Protein AF-A0A023W2G7-F1 (afdb_monomer_lite)

Sequence (123 aa):
RSTENGIVDKVLLTTNQEGLKFVKVRMRTTKVPQIGDKFASRHGQKGTIGITYRQEDMPFTAEGITPDLIINPHAIPSRMTIAHLIECQLSKVSSLRGAEGDAFPFTAVTVDSVSRLLREQGY

Radius of gyration: 22.94 Å; chains: 1; bounding box: 43×32×67 Å

Structure (mmCIF, N/CA/C/O backbone):
data_AF-A0A023W2G7-F1
#
_entry.id   AF-A0A023W2G7-F1
#
loop_
_atom_site.group_PDB
_atom_site.id
_atom_site.type_symbol
_atom_site.label_atom_id
_atom_site.label_alt_id
_atom_site.label_comp_id
_atom_site.label_asym_id
_atom_site.label_entity_id
_atom_site.label_seq_id
_atom_site.pdbx_PDB_ins_code
_atom_site.Cartn_x
_atom_site.Cartn_y
_atom_site.Cartn_z
_atom_site.occupancy
_atom_site.B_iso_or_equiv
_atom_site.auth_seq_id
_atom_site.auth_comp_id
_atom_site.auth_asym_id
_atom_site.auth_atom_id
_atom_site.pdbx_PDB_model_num
ATOM 1 N N . ARG A 1 1 ? -17.831 8.359 26.500 1.00 52.62 1 ARG A N 1
ATOM 2 C CA . ARG A 1 1 ? -16.792 9.067 25.717 1.00 52.62 1 ARG A CA 1
ATOM 3 C C . ARG A 1 1 ? -17.477 9.633 24.487 1.00 52.62 1 ARG A C 1
ATOM 5 O O . ARG A 1 1 ? -17.964 8.848 23.695 1.00 52.62 1 ARG A O 1
ATOM 12 N N . SER A 1 2 ? -17.602 10.951 24.371 1.00 76.19 2 SER A N 1
ATOM 13 C CA . SER A 1 2 ? -18.325 11.613 23.269 1.00 76.19 2 SER A CA 1
ATOM 14 C C . SER A 1 2 ? -17.585 11.575 21.926 1.00 76.19 2 SER A C 1
ATOM 16 O O . SER A 1 2 ? -18.161 11.923 20.904 1.00 76.19 2 SER A O 1
ATOM 18 N N . THR A 1 3 ? -16.317 11.156 21.918 1.00 83.56 3 THR A N 1
ATOM 19 C CA . THR A 1 3 ? -15.454 11.103 20.728 1.00 83.56 3 THR A CA 1
ATOM 20 C C . THR A 1 3 ? -15.502 9.767 19.980 1.00 83.56 3 THR A C 1
ATOM 22 O O . THR A 1 3 ? -14.915 9.645 18.906 1.00 83.56 3 THR A O 1
ATOM 25 N N . GLU A 1 4 ? -16.174 8.753 20.529 1.00 84.62 4 GLU A N 1
ATOM 26 C CA . GLU A 1 4 ? -16.232 7.404 19.966 1.00 84.62 4 GLU A CA 1
ATOM 27 C C . GLU A 1 4 ? -17.687 7.049 19.628 1.00 84.62 4 GLU A C 1
ATOM 29 O O . GLU A 1 4 ? -18.530 6.933 20.513 1.00 84.62 4 GLU A O 1
ATOM 34 N N . ASN A 1 5 ? -17.970 6.862 18.338 1.00 87.50 5 ASN A N 1
ATOM 35 C CA . ASN A 1 5 ? -19.245 6.348 17.827 1.00 87.50 5 ASN A CA 1
ATOM 36 C C . ASN A 1 5 ? -19.052 4.901 17.386 1.00 87.50 5 ASN A C 1
ATOM 38 O O . ASN A 1 5 ? -17.969 4.583 16.904 1.00 87.50 5 ASN A O 1
ATOM 42 N N . GLY A 1 6 ? -20.069 4.043 17.473 1.00 89.50 6 GLY A N 1
ATOM 43 C CA . GLY A 1 6 ? -19.980 2.659 17.002 1.00 89.50 6 GLY A CA 1
ATOM 44 C C . GLY A 1 6 ? -21.230 1.840 17.300 1.00 89.50 6 GLY A C 1
ATOM 45 O O . GLY A 1 6 ? -22.147 2.307 17.970 1.00 89.50 6 GLY A O 1
ATOM 46 N N . ILE A 1 7 ? -21.243 0.602 16.814 1.00 95.06 7 ILE A N 1
ATOM 47 C CA . ILE A 1 7 ? -22.301 -0.379 17.080 1.00 95.06 7 ILE A CA 1
ATOM 48 C C . ILE A 1 7 ? -21.789 -1.469 18.021 1.00 95.06 7 ILE A C 1
ATOM 50 O O . ILE A 1 7 ? -20.595 -1.783 18.029 1.00 95.06 7 ILE A O 1
ATOM 54 N N . VAL A 1 8 ? -22.689 -2.039 18.825 1.00 96.06 8 VAL A N 1
ATOM 55 C CA . VAL A 1 8 ? -22.357 -3.167 19.702 1.00 96.06 8 VAL A CA 1
ATOM 56 C C . VAL A 1 8 ? -22.009 -4.365 18.831 1.00 96.06 8 VAL A C 1
ATOM 58 O O . VAL A 1 8 ? -22.797 -4.784 17.990 1.00 96.06 8 VAL A O 1
ATOM 61 N N . ASP A 1 9 ? -20.818 -4.906 19.044 1.00 96.75 9 ASP A N 1
ATOM 62 C CA . ASP A 1 9 ? -20.343 -6.092 18.345 1.00 96.75 9 ASP A CA 1
ATOM 63 C C . ASP A 1 9 ? -20.616 -7.358 19.163 1.00 96.75 9 ASP A C 1
ATOM 65 O O . ASP A 1 9 ? -21.159 -8.336 18.658 1.00 96.75 9 ASP A O 1
ATOM 69 N N . LYS A 1 10 ? -20.269 -7.341 20.456 1.00 97.19 10 LYS A N 1
ATOM 70 C CA . LYS A 1 10 ? -20.499 -8.481 21.350 1.00 97.19 10 LYS A CA 1
ATOM 71 C C . LYS A 1 10 ? -20.648 -8.032 22.796 1.00 97.19 10 LYS A C 1
ATOM 73 O O . LYS A 1 10 ? -19.917 -7.158 23.255 1.00 97.19 10 LYS A O 1
ATOM 78 N N . VAL A 1 11 ? -21.535 -8.695 23.531 1.00 97.19 11 VAL A N 1
ATOM 79 C CA . VAL A 1 11 ? -21.662 -8.558 24.986 1.00 97.19 11 VAL A CA 1
ATOM 80 C C . VAL A 1 11 ? -21.261 -9.881 25.629 1.00 97.19 11 VAL A C 1
ATOM 82 O O . VAL A 1 11 ? -21.802 -10.931 25.291 1.00 97.19 11 VAL A O 1
ATOM 85 N N . LEU A 1 12 ? -20.282 -9.838 26.528 1.00 96.50 12 LEU A N 1
ATOM 86 C CA . LEU A 1 12 ? -19.870 -10.968 27.352 1.00 96.50 12 LEU A CA 1
ATOM 87 C C . LEU A 1 12 ? -20.380 -10.733 28.772 1.00 96.50 12 LEU A C 1
ATOM 89 O O . LEU A 1 12 ? -20.003 -9.739 29.390 1.00 96.50 12 LEU A O 1
ATOM 93 N N . LEU A 1 13 ? -21.183 -11.659 29.288 1.00 95.81 13 LEU A N 1
ATOM 94 C CA . LEU A 1 13 ? -21.560 -11.716 30.696 1.00 95.81 13 LEU A CA 1
ATOM 95 C C . LEU A 1 13 ? -20.845 -12.906 31.336 1.00 95.81 13 LEU A C 1
ATOM 97 O O . LEU A 1 13 ? -20.875 -14.008 30.795 1.00 95.81 13 LEU A O 1
ATOM 101 N N . THR A 1 14 ? -20.183 -12.681 32.463 1.00 95.62 14 THR A N 1
ATOM 102 C CA . THR A 1 14 ? -19.506 -13.719 33.247 1.00 95.62 14 THR A CA 1
ATOM 103 C C . THR A 1 14 ? -19.536 -13.339 34.728 1.00 95.62 14 THR A C 1
ATOM 105 O O . THR A 1 14 ? -20.131 -12.330 35.104 1.00 95.62 14 THR A O 1
ATOM 108 N N . THR A 1 15 ? -18.902 -14.137 35.571 1.00 96.31 15 THR A N 1
ATOM 109 C CA . THR A 1 15 ? -18.739 -13.884 37.000 1.00 96.31 15 THR A CA 1
ATOM 110 C C . THR A 1 15 ? -17.246 -13.762 37.290 1.00 96.31 15 THR A C 1
ATOM 112 O O . THR A 1 15 ? -16.446 -14.521 36.738 1.00 96.31 15 THR A O 1
ATOM 115 N N . ASN A 1 16 ? -16.844 -12.779 38.094 1.00 93.81 16 ASN A N 1
ATOM 116 C CA . ASN A 1 16 ? -15.451 -12.643 38.516 1.00 93.81 16 ASN A CA 1
ATOM 117 C C . ASN A 1 16 ? -15.103 -13.681 39.609 1.00 93.81 16 ASN A C 1
ATOM 119 O O . ASN A 1 16 ? -15.966 -14.423 40.080 1.00 93.81 16 ASN A O 1
ATOM 123 N N . GLN A 1 17 ? -13.835 -13.741 40.025 1.00 93.00 17 GLN A N 1
ATOM 124 C CA . GLN A 1 17 ? -13.375 -14.679 41.065 1.00 93.00 17 GLN A CA 1
ATOM 125 C C . GLN A 1 17 ? -14.032 -14.442 42.438 1.00 93.00 17 GLN A C 1
ATOM 127 O O . GLN A 1 17 ? -14.077 -15.351 43.258 1.00 93.00 17 GLN A O 1
ATOM 132 N N . GLU A 1 18 ? -14.582 -13.249 42.668 1.00 93.38 18 GLU A N 1
ATOM 133 C CA . GLU A 1 18 ? -15.281 -12.857 43.898 1.00 93.38 18 GLU A CA 1
ATOM 134 C C . GLU A 1 18 ? -16.784 -13.195 43.860 1.00 93.38 18 GLU A C 1
ATOM 136 O O . GLU A 1 18 ? -17.528 -12.836 44.769 1.00 93.38 18 GLU A O 1
ATOM 141 N N . GLY A 1 19 ? -17.263 -13.867 42.804 1.00 92.06 19 GLY A N 1
ATOM 142 C CA . GLY A 1 19 ? -18.675 -14.235 42.660 1.00 92.06 19 GLY A CA 1
ATOM 143 C C . GLY A 1 19 ? -19.587 -13.098 42.178 1.00 92.06 19 GLY A C 1
ATOM 144 O O . GLY A 1 19 ? -20.804 -13.276 42.104 1.00 92.06 19 GLY A O 1
ATOM 145 N N . LEU A 1 20 ? -19.032 -11.940 41.811 1.00 95.06 20 LEU A N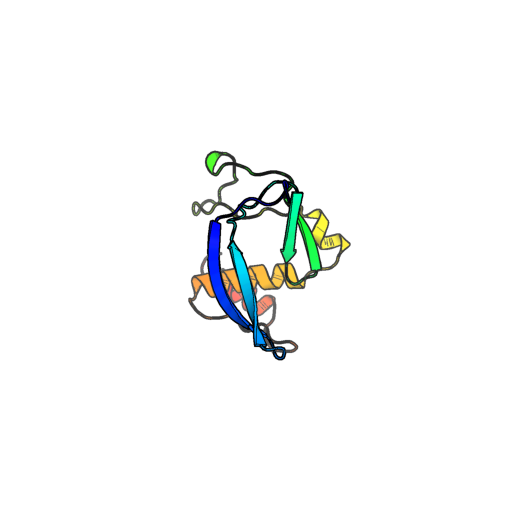 1
ATOM 146 C CA . LEU A 1 20 ? -19.775 -10.783 41.312 1.00 95.06 20 LEU A CA 1
ATOM 147 C C . LEU A 1 20 ? -19.984 -10.867 39.795 1.00 95.06 20 LEU A C 1
ATOM 149 O O . LEU A 1 20 ? -19.099 -11.282 39.042 1.00 95.06 20 LEU A O 1
ATOM 153 N N . LYS A 1 21 ? -21.155 -10.423 39.321 1.00 95.19 21 LYS A N 1
ATOM 154 C CA . LYS A 1 21 ? -21.455 -10.338 37.883 1.00 95.19 21 LYS A CA 1
ATOM 155 C C . LYS A 1 21 ? -20.502 -9.350 37.203 1.00 95.19 21 LYS A C 1
ATOM 157 O O . LYS A 1 21 ? -20.362 -8.211 37.638 1.00 95.19 21 LYS A O 1
ATOM 162 N N . PHE A 1 22 ? -19.906 -9.768 36.096 1.00 96.00 22 PHE A N 1
ATOM 163 C CA . PHE A 1 22 ? -18.970 -8.996 35.290 1.00 96.00 22 PHE A CA 1
ATOM 164 C C . PHE A 1 22 ? -19.442 -8.944 33.836 1.00 96.00 22 PHE A C 1
ATOM 166 O O . PHE A 1 22 ? -19.794 -9.967 33.246 1.00 96.00 22 PHE A O 1
ATOM 173 N N . VAL A 1 23 ? -19.435 -7.752 33.237 1.00 96.69 23 VAL A N 1
ATOM 174 C CA . VAL A 1 23 ? -19.901 -7.542 31.861 1.00 96.69 23 VAL A CA 1
ATOM 175 C C . VAL A 1 23 ? -18.834 -6.817 31.050 1.00 96.69 23 VAL A C 1
ATOM 177 O O . VAL A 1 23 ? -18.336 -5.771 31.459 1.00 96.69 23 VAL A O 1
ATOM 180 N N . LYS A 1 24 ? -18.507 -7.348 29.868 1.00 96.44 24 LYS A N 1
ATOM 181 C CA . LYS A 1 24 ? -17.628 -6.703 28.886 1.00 96.44 24 LYS A CA 1
ATOM 182 C C . LYS A 1 24 ? -18.392 -6.476 27.588 1.00 96.44 24 LYS A C 1
ATOM 184 O O . LYS A 1 24 ? -18.834 -7.428 26.949 1.00 96.44 24 LYS A O 1
ATOM 189 N N . VAL A 1 25 ? -18.509 -5.217 27.183 1.00 95.88 25 VAL A N 1
ATOM 190 C CA . VAL A 1 25 ? -19.140 -4.824 25.918 1.00 95.88 25 VAL A CA 1
ATOM 191 C C . VAL A 1 25 ? -18.046 -4.467 24.919 1.00 95.88 25 VAL A C 1
ATOM 193 O O . VAL A 1 25 ? -17.218 -3.597 25.182 1.00 95.88 25 VAL A O 1
ATOM 196 N N . ARG A 1 26 ? -18.022 -5.155 23.778 1.00 95.81 26 ARG A N 1
ATOM 197 C CA . ARG A 1 26 ? -17.163 -4.831 22.639 1.00 95.81 26 ARG A CA 1
ATOM 198 C C . ARG A 1 26 ? -17.978 -4.031 21.630 1.00 95.81 26 ARG A C 1
ATOM 200 O O . ARG A 1 26 ? -19.040 -4.479 21.206 1.00 95.81 26 ARG A O 1
ATOM 207 N N . MET A 1 27 ? -17.460 -2.870 21.248 1.00 95.12 27 MET A N 1
ATOM 208 C CA . MET A 1 27 ? -18.033 -1.984 20.234 1.00 95.12 27 MET A CA 1
ATOM 209 C C . MET A 1 27 ? -17.148 -2.012 18.986 1.00 95.12 27 MET A C 1
ATOM 211 O O . MET A 1 27 ? -15.932 -2.170 19.108 1.00 95.12 27 MET A O 1
ATOM 215 N N . ARG A 1 28 ? -17.738 -1.841 17.799 1.00 95.38 28 ARG A N 1
ATOM 216 C CA . ARG A 1 28 ? -16.997 -1.688 16.540 1.00 95.38 28 ARG A CA 1
ATOM 217 C C . ARG A 1 28 ? -17.453 -0.467 15.758 1.00 95.38 28 ARG A C 1
ATOM 219 O O . ARG A 1 28 ? -18.625 -0.090 15.789 1.00 95.38 28 ARG A O 1
ATOM 226 N N . THR A 1 29 ? -16.526 0.080 14.983 1.00 95.44 29 THR A N 1
ATOM 227 C CA . THR A 1 29 ? -16.751 1.260 14.147 1.00 95.44 29 THR A CA 1
ATOM 228 C C . THR A 1 29 ? -15.969 1.098 12.861 1.00 95.44 29 THR A C 1
ATOM 230 O O . THR A 1 29 ? -14.760 0.879 12.903 1.00 95.44 29 THR A O 1
ATOM 233 N N . THR A 1 30 ? -16.641 1.223 11.721 1.00 94.75 30 THR A N 1
ATOM 234 C CA . THR A 1 30 ? -15.957 1.260 10.427 1.00 94.75 30 THR A CA 1
ATOM 235 C C . THR A 1 30 ? -15.234 2.595 10.285 1.00 94.75 30 THR A C 1
ATOM 237 O O . THR A 1 30 ? -15.826 3.652 10.511 1.00 94.75 30 THR A O 1
ATOM 240 N N . LYS A 1 31 ? -13.953 2.550 9.923 1.00 93.38 31 LYS A N 1
ATOM 241 C CA . LYS A 1 31 ? -13.136 3.732 9.645 1.00 93.38 31 LYS A CA 1
ATOM 242 C C . LYS A 1 31 ? -12.733 3.703 8.178 1.00 93.38 31 LYS A C 1
ATOM 244 O O . LYS A 1 31 ? -12.098 2.752 7.735 1.00 93.38 31 LYS A O 1
ATOM 249 N N . VAL A 1 32 ? -13.174 4.714 7.441 1.00 95.06 32 VAL A N 1
ATOM 250 C CA . VAL A 1 32 ? -12.803 4.931 6.039 1.00 95.06 32 VAL A CA 1
ATOM 251 C C . VAL A 1 32 ? -11.524 5.773 6.025 1.00 95.06 32 VAL A C 1
ATOM 253 O O . VAL A 1 32 ? -11.439 6.670 6.865 1.00 95.06 32 VAL A O 1
ATOM 256 N N . PRO A 1 33 ? -10.555 5.513 5.125 1.00 96.25 33 PRO A N 1
ATOM 257 C CA . PRO A 1 33 ? -9.358 6.338 5.005 1.00 96.25 33 PRO A CA 1
ATOM 258 C C . PRO A 1 33 ? -9.697 7.808 4.750 1.00 96.25 33 PRO A C 1
ATOM 260 O O . PRO A 1 33 ? -10.525 8.126 3.895 1.00 96.25 33 PRO A O 1
ATOM 263 N N . GLN A 1 34 ? -9.053 8.701 5.491 1.00 96.25 34 GLN A N 1
ATOM 264 C CA . GLN A 1 34 ? -9.254 10.145 5.414 1.00 96.25 34 GLN A CA 1
ATOM 265 C C . GLN A 1 34 ? -7.922 10.888 5.295 1.00 96.25 34 GLN A C 1
ATOM 267 O O . GLN A 1 34 ? -6.855 10.373 5.630 1.00 96.25 34 GLN A O 1
ATOM 272 N N . ILE A 1 35 ? -7.980 12.131 4.812 1.00 97.62 35 ILE A N 1
ATOM 273 C CA . ILE A 1 35 ? -6.815 13.022 4.768 1.00 97.62 35 ILE A CA 1
ATOM 274 C C . ILE A 1 35 ? -6.199 13.118 6.172 1.00 97.62 35 ILE A C 1
ATOM 276 O O . ILE A 1 35 ? -6.901 13.339 7.157 1.00 97.62 35 ILE A O 1
ATOM 280 N N . GLY A 1 36 ? -4.881 12.940 6.253 1.00 96.81 36 GLY A N 1
ATOM 281 C CA . GLY A 1 36 ? -4.130 12.874 7.508 1.00 96.81 36 GLY A CA 1
ATOM 282 C C . GLY A 1 36 ? -3.899 11.461 8.056 1.00 96.81 36 GLY A C 1
ATOM 283 O O . GLY A 1 36 ? -2.993 11.290 8.879 1.00 96.81 36 GLY A O 1
ATOM 284 N N . ASP A 1 37 ? -4.621 10.441 7.576 1.00 97.69 37 ASP A N 1
ATOM 285 C CA . ASP A 1 37 ? -4.341 9.051 7.946 1.00 97.69 37 ASP A CA 1
ATOM 286 C C . ASP A 1 37 ? -2.953 8.622 7.462 1.00 97.69 37 ASP A C 1
ATOM 288 O O . ASP A 1 37 ? -2.456 9.064 6.421 1.00 97.69 37 ASP A O 1
ATOM 292 N N . LYS A 1 38 ? -2.305 7.757 8.248 1.00 97.19 38 LYS A N 1
ATOM 293 C CA . LYS A 1 38 ? -0.917 7.336 8.035 1.00 97.19 38 LYS A CA 1
ATOM 294 C C . LYS A 1 38 ? -0.846 6.000 7.315 1.00 97.19 38 LYS A C 1
ATOM 296 O O . LYS A 1 38 ? -1.425 5.018 7.767 1.00 97.19 38 LYS A O 1
ATOM 301 N N . PHE A 1 39 ? -0.028 5.961 6.271 1.00 96.75 39 PHE A N 1
ATOM 302 C CA . PHE A 1 39 ? 0.304 4.759 5.515 1.00 96.75 39 PHE A CA 1
ATOM 303 C C . PHE A 1 39 ? 1.822 4.626 5.422 1.00 96.75 39 PHE A C 1
ATOM 305 O O . PHE A 1 39 ? 2.555 5.616 5.450 1.00 96.75 39 PHE A O 1
ATOM 312 N N . ALA A 1 40 ? 2.315 3.396 5.339 1.00 95.94 40 ALA A N 1
ATOM 313 C CA . ALA A 1 40 ? 3.725 3.146 5.098 1.00 95.94 40 ALA A CA 1
ATOM 314 C C . ALA A 1 40 ? 3.913 1.853 4.313 1.00 95.94 40 ALA A C 1
ATOM 316 O O . ALA A 1 40 ? 3.212 0.873 4.564 1.00 95.94 40 ALA A O 1
ATOM 317 N N . SER A 1 41 ? 4.889 1.838 3.405 1.00 95.06 41 SER A N 1
ATOM 318 C CA . SER A 1 41 ? 5.379 0.578 2.845 1.00 95.06 41 SER A CA 1
ATOM 319 C C . SER A 1 41 ? 6.272 -0.150 3.857 1.00 95.06 41 SER A C 1
ATOM 321 O O . SER A 1 41 ? 6.694 0.415 4.874 1.00 95.06 41 SER A O 1
ATOM 323 N N . ARG A 1 42 ? 6.617 -1.406 3.552 1.00 95.50 42 ARG A N 1
ATOM 324 C CA . ARG A 1 42 ? 7.536 -2.226 4.362 1.00 95.50 42 ARG A CA 1
ATOM 325 C C . ARG A 1 42 ? 8.972 -1.677 4.395 1.00 95.50 42 ARG A C 1
ATOM 327 O O . ARG A 1 42 ? 9.750 -2.066 5.256 1.00 95.50 42 ARG A O 1
ATOM 334 N N . HIS A 1 43 ? 9.292 -0.704 3.538 1.00 94.75 43 HIS A N 1
ATOM 335 C CA . HIS A 1 43 ? 10.610 -0.060 3.426 1.00 94.75 43 HIS A CA 1
ATOM 336 C C . HIS A 1 43 ? 10.743 1.215 4.265 1.00 94.75 43 HIS A C 1
ATOM 338 O O . HIS A 1 43 ? 11.527 2.106 3.945 1.00 94.75 43 HIS A O 1
ATOM 344 N N . GLY A 1 44 ? 9.924 1.362 5.311 1.00 91.50 44 GLY A N 1
ATOM 345 C CA . GLY A 1 44 ? 9.971 2.525 6.200 1.00 91.50 44 GLY A CA 1
ATOM 346 C C . GLY A 1 44 ? 9.507 3.833 5.550 1.00 91.50 44 GLY A C 1
ATOM 347 O O . GLY A 1 44 ? 9.748 4.913 6.097 1.00 91.50 44 GLY A O 1
ATOM 348 N N . GLN A 1 45 ? 8.809 3.761 4.411 1.00 93.38 45 GLN A N 1
ATOM 349 C CA . GLN A 1 45 ? 8.289 4.933 3.711 1.00 93.38 45 GLN A CA 1
ATOM 350 C C . GLN A 1 45 ? 7.001 5.437 4.352 1.00 93.38 45 GLN A C 1
ATOM 352 O O . GLN A 1 45 ? 5.908 5.244 3.834 1.00 93.38 45 GLN A O 1
ATOM 357 N N . LYS A 1 46 ? 7.150 6.076 5.514 1.00 94.38 46 LYS A N 1
ATOM 358 C CA . LYS A 1 46 ? 6.053 6.719 6.243 1.00 94.38 46 LYS A CA 1
ATOM 359 C C . LYS A 1 46 ? 5.509 7.897 5.436 1.00 94.38 46 LYS A C 1
ATOM 361 O O . LYS A 1 46 ? 6.275 8.800 5.094 1.00 94.38 46 LYS A O 1
ATOM 366 N N . GLY A 1 47 ? 4.203 7.900 5.207 1.00 95.38 47 GLY A N 1
ATOM 367 C CA . GLY A 1 47 ? 3.462 8.971 4.558 1.00 95.38 47 GLY A CA 1
ATOM 368 C C . GLY A 1 47 ? 2.096 9.187 5.206 1.00 95.38 47 GLY A C 1
ATOM 369 O O . GLY A 1 47 ? 1.605 8.368 5.983 1.00 95.38 47 GLY A O 1
ATOM 370 N N . THR A 1 48 ? 1.495 10.325 4.894 1.00 97.44 48 THR A N 1
ATOM 371 C CA . THR A 1 48 ? 0.121 10.674 5.267 1.00 97.44 48 THR A CA 1
ATOM 372 C C . THR A 1 48 ? -0.681 10.928 4.003 1.00 97.44 48 THR A C 1
ATOM 374 O O . THR A 1 48 ? -0.121 11.437 3.030 1.00 97.44 48 THR A O 1
ATOM 377 N N . ILE A 1 49 ? -1.981 10.640 4.015 1.00 97.88 49 ILE A N 1
ATOM 378 C CA . ILE A 1 49 ? -2.864 11.039 2.914 1.00 97.88 49 ILE A CA 1
ATOM 379 C C . ILE A 1 49 ? -2.897 12.570 2.851 1.00 97.88 49 ILE A C 1
ATOM 381 O O . ILE A 1 49 ? -3.364 13.212 3.790 1.00 97.88 49 ILE A O 1
ATOM 385 N N . GLY A 1 50 ? -2.382 13.147 1.763 1.00 97.12 50 GLY A N 1
ATOM 386 C CA . GLY A 1 50 ? -2.422 14.594 1.521 1.00 97.12 50 GLY A CA 1
ATOM 387 C C . GLY A 1 50 ? -3.694 15.046 0.806 1.00 97.12 50 GLY A C 1
ATOM 388 O O . GLY A 1 50 ? -4.265 16.074 1.153 1.00 97.12 50 GLY A O 1
ATOM 389 N N . ILE A 1 51 ? -4.154 14.262 -0.170 1.00 96.50 51 ILE A N 1
ATOM 390 C CA . ILE A 1 51 ? -5.351 14.535 -0.967 1.00 96.50 51 ILE A CA 1
ATOM 391 C C . ILE A 1 51 ? -5.980 13.217 -1.431 1.00 96.50 51 ILE A C 1
ATOM 393 O O . ILE A 1 51 ? -5.272 12.233 -1.645 1.00 96.50 51 ILE A O 1
ATOM 397 N N . THR A 1 52 ? -7.303 13.207 -1.582 1.00 96.38 52 THR A N 1
ATOM 398 C CA . THR A 1 52 ? -8.072 12.095 -2.155 1.00 96.38 52 THR A CA 1
ATOM 399 C C . THR A 1 52 ? -8.691 12.550 -3.472 1.00 96.38 52 THR A C 1
ATOM 401 O O . THR A 1 52 ? -9.658 13.315 -3.464 1.00 96.38 52 THR A O 1
ATOM 404 N N . TYR A 1 53 ? -8.121 12.113 -4.594 1.00 96.56 53 TYR A N 1
ATOM 405 C CA . TYR A 1 53 ? -8.678 12.382 -5.919 1.00 96.56 53 TYR A CA 1
ATOM 406 C C . TYR A 1 53 ? -9.824 11.426 -6.234 1.00 96.56 53 TYR A C 1
ATOM 408 O O . TYR A 1 53 ? -9.858 10.293 -5.748 1.00 96.56 53 TYR A O 1
ATOM 416 N N . ARG A 1 54 ? -10.760 11.889 -7.064 1.00 97.31 54 ARG A N 1
ATOM 417 C CA . ARG A 1 54 ? -11.747 11.006 -7.685 1.00 97.31 54 ARG A CA 1
ATOM 418 C C . ARG A 1 54 ? -11.100 10.266 -8.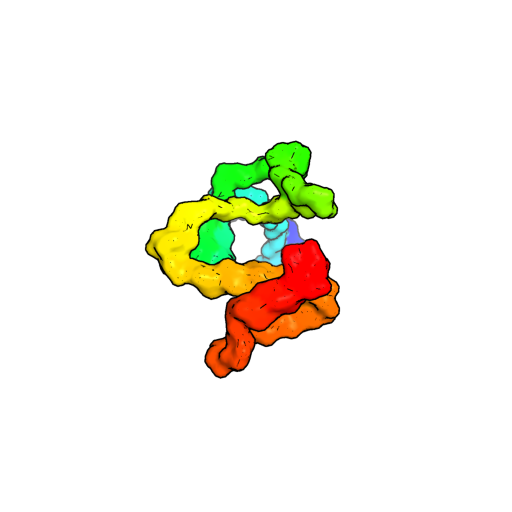851 1.00 97.31 54 ARG A C 1
ATOM 420 O O . ARG A 1 54 ? -10.057 10.682 -9.352 1.00 97.31 54 ARG A O 1
ATOM 427 N N . GLN A 1 55 ? -11.715 9.170 -9.278 1.00 95.69 55 GLN A N 1
ATOM 428 C CA . GLN A 1 55 ? -11.144 8.301 -10.304 1.00 95.69 55 GLN A CA 1
ATOM 429 C C . GLN A 1 55 ? -10.942 9.033 -11.639 1.00 95.69 55 GLN A C 1
ATOM 431 O O . GLN A 1 55 ? -9.935 8.814 -12.302 1.00 95.69 55 GLN A O 1
ATOM 436 N N . GLU A 1 56 ? -11.854 9.937 -11.996 1.00 95.69 56 GLU A N 1
ATOM 437 C CA . GLU A 1 56 ? -11.779 10.764 -13.204 1.00 95.69 56 GLU A CA 1
ATOM 438 C C . GLU A 1 56 ? -10.623 11.777 -13.202 1.00 95.69 56 GLU A C 1
ATOM 440 O O . GLU A 1 56 ? -10.163 12.179 -14.267 1.00 95.69 56 GLU A O 1
ATOM 445 N N . ASP A 1 57 ? -10.147 12.175 -12.018 1.00 97.12 57 ASP A N 1
ATOM 446 C CA . ASP A 1 57 ? -9.069 13.155 -11.851 1.00 97.12 57 ASP A CA 1
ATOM 447 C C . ASP A 1 57 ? -7.683 12.469 -11.781 1.00 97.12 57 ASP A C 1
ATOM 449 O O . ASP A 1 57 ? -6.645 13.131 -11.830 1.00 97.12 57 ASP A O 1
ATOM 453 N N . MET A 1 58 ? -7.650 11.138 -11.646 1.00 97.75 58 MET A N 1
ATOM 454 C CA . MET A 1 58 ? -6.421 10.356 -11.511 1.00 97.75 58 MET A CA 1
ATOM 455 C C . MET A 1 58 ? -5.789 10.031 -12.873 1.00 97.75 58 MET A C 1
ATOM 457 O O . MET A 1 58 ? -6.494 9.791 -13.855 1.00 97.75 58 MET A O 1
ATOM 461 N N . PRO A 1 59 ? -4.447 9.973 -12.956 1.00 97.69 59 PRO A N 1
ATOM 462 C CA . PRO A 1 59 ? -3.773 9.658 -14.203 1.00 97.69 59 PRO A CA 1
ATOM 463 C C . PRO A 1 59 ? -4.013 8.211 -14.653 1.00 97.69 59 PRO A C 1
ATOM 465 O O . PRO A 1 59 ? -3.996 7.261 -13.875 1.00 97.69 59 PRO A O 1
ATOM 468 N N . PHE A 1 60 ? -4.194 8.107 -15.961 1.00 97.62 60 PHE A N 1
ATOM 469 C CA . PHE A 1 60 ? -4.282 6.936 -16.821 1.00 97.62 60 PHE A CA 1
ATOM 470 C C . PHE A 1 60 ? -3.010 6.247 -17.307 1.00 97.62 60 PHE A C 1
ATOM 472 O O . PHE A 1 60 ? -2.165 6.965 -17.843 1.00 97.62 60 PHE A O 1
ATOM 479 N N . THR A 1 61 ? -2.871 4.921 -17.305 1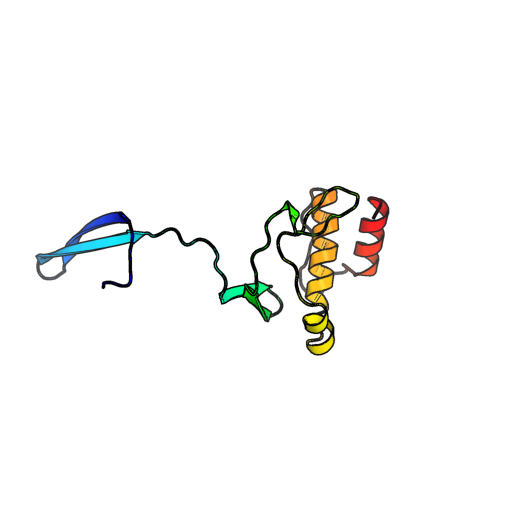.00 96.12 61 THR A N 1
ATOM 480 C CA . THR A 1 61 ? -1.968 4.278 -18.287 1.00 96.12 61 THR A CA 1
ATOM 481 C C . THR A 1 61 ? -2.691 4.003 -19.611 1.00 96.12 61 THR A C 1
ATOM 483 O O . THR A 1 61 ? -3.919 3.972 -19.663 1.00 96.12 61 THR A O 1
ATOM 486 N N . ALA A 1 62 ? -1.942 3.757 -20.695 1.00 95.62 62 ALA A N 1
ATOM 487 C CA . ALA A 1 62 ? -2.510 3.362 -21.995 1.00 95.62 62 ALA A CA 1
ATOM 488 C C . ALA A 1 62 ? -3.286 2.029 -21.941 1.00 95.62 62 ALA A C 1
ATOM 490 O O . ALA A 1 62 ? -4.135 1.768 -22.786 1.00 95.62 62 ALA A O 1
ATOM 491 N N . GLU A 1 63 ? -3.020 1.211 -20.922 1.00 93.75 63 GLU A N 1
ATOM 492 C CA . GLU A 1 63 ? -3.737 -0.036 -20.630 1.00 93.75 63 GLU A CA 1
ATOM 493 C C . GLU A 1 63 ? -5.023 0.200 -19.819 1.00 93.75 63 GLU A C 1
ATOM 495 O O . GLU A 1 63 ? -5.722 -0.749 -19.478 1.00 93.75 63 GLU A O 1
ATOM 500 N N . GLY A 1 64 ? -5.333 1.457 -19.480 1.00 94.94 64 GLY A N 1
ATOM 501 C CA . GLY A 1 64 ? -6.494 1.835 -18.675 1.00 94.94 64 GLY A CA 1
ATOM 502 C C . GLY A 1 64 ? -6.306 1.647 -17.168 1.00 94.94 64 GLY A C 1
ATOM 503 O O . GLY A 1 64 ? -7.285 1.684 -16.428 1.00 94.94 64 GLY A O 1
ATOM 504 N N . ILE A 1 65 ? -5.073 1.444 -16.692 1.00 95.56 65 ILE A N 1
ATOM 505 C CA . ILE A 1 65 ? -4.797 1.268 -15.262 1.00 95.56 65 ILE A CA 1
ATOM 506 C C . ILE A 1 65 ? -4.716 2.640 -14.592 1.00 95.56 65 ILE A C 1
ATOM 508 O O . ILE A 1 65 ? -3.965 3.513 -15.027 1.00 95.56 65 ILE A O 1
ATOM 512 N N . THR A 1 66 ? -5.457 2.802 -13.500 1.00 97.75 66 THR A N 1
ATOM 513 C CA . THR A 1 66 ? -5.411 3.976 -12.623 1.00 97.75 66 THR A CA 1
ATOM 514 C C . THR A 1 66 ? -4.686 3.594 -11.329 1.00 97.75 66 THR A C 1
ATOM 516 O O . THR A 1 66 ? -4.966 2.527 -10.784 1.00 97.75 66 THR A O 1
ATOM 519 N N . PRO A 1 67 ? -3.738 4.402 -10.825 1.00 97.06 67 PRO A N 1
ATOM 520 C CA . PRO A 1 67 ? -3.023 4.080 -9.596 1.00 97.06 67 PRO A CA 1
ATOM 521 C C . PRO A 1 67 ? -3.935 4.201 -8.370 1.00 97.06 67 PRO A C 1
ATOM 523 O O . PRO A 1 67 ? -4.689 5.159 -8.257 1.00 97.06 67 PRO A O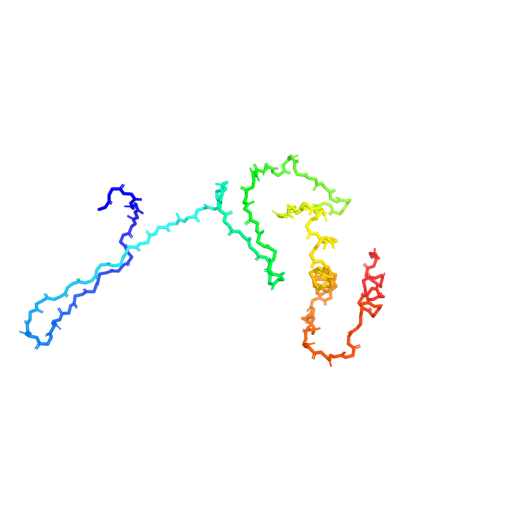 1
ATOM 526 N N . ASP A 1 68 ? -3.786 3.298 -7.400 1.00 96.44 68 ASP A N 1
ATOM 527 C CA . ASP A 1 68 ? -4.469 3.425 -6.102 1.00 96.44 68 ASP A CA 1
ATOM 528 C C . ASP A 1 68 ? -3.796 4.473 -5.198 1.00 96.44 68 ASP A C 1
ATOM 530 O O . ASP A 1 68 ? -4.452 5.189 -4.442 1.00 96.44 68 ASP A O 1
ATOM 534 N N . LEU A 1 69 ? -2.462 4.570 -5.266 1.00 95.94 69 LEU A N 1
ATOM 535 C CA . LEU A 1 69 ? -1.638 5.483 -4.473 1.00 95.94 69 LEU A CA 1
ATOM 536 C C . LEU A 1 69 ? -0.510 6.056 -5.335 1.00 95.94 69 LEU A C 1
ATOM 538 O O . LEU A 1 69 ? 0.193 5.319 -6.025 1.00 95.94 69 LEU A O 1
ATOM 542 N N . ILE A 1 70 ? -0.290 7.369 -5.241 1.00 96.06 70 ILE A N 1
ATOM 543 C CA . ILE A 1 70 ? 0.829 8.062 -5.891 1.00 96.06 70 ILE A CA 1
ATOM 544 C C . ILE A 1 70 ? 1.740 8.632 -4.806 1.00 96.06 70 ILE A C 1
ATOM 546 O O . ILE A 1 70 ? 1.295 9.374 -3.930 1.00 96.06 70 ILE A O 1
ATOM 550 N N . ILE A 1 71 ? 3.028 8.297 -4.874 1.00 94.75 71 ILE A N 1
ATOM 551 C CA . ILE A 1 71 ? 4.051 8.819 -3.962 1.00 94.75 71 ILE A CA 1
ATOM 552 C C . ILE A 1 71 ? 4.933 9.844 -4.671 1.00 94.75 71 ILE A C 1
ATOM 554 O O . ILE A 1 71 ? 5.201 9.742 -5.865 1.00 94.75 71 ILE A O 1
ATOM 558 N N . ASN A 1 72 ? 5.421 10.829 -3.918 1.00 94.38 72 ASN A N 1
ATOM 559 C CA . ASN A 1 72 ? 6.344 11.823 -4.452 1.00 94.38 72 ASN A CA 1
ATOM 560 C C . ASN A 1 72 ? 7.700 11.162 -4.798 1.00 94.38 72 ASN A C 1
ATOM 562 O O . ASN A 1 72 ? 8.307 10.557 -3.905 1.00 94.38 72 ASN A O 1
ATOM 566 N N . PRO A 1 73 ? 8.227 11.314 -6.031 1.00 94.81 73 PRO A N 1
ATOM 567 C CA . PRO A 1 73 ? 9.514 10.734 -6.427 1.00 94.81 73 PRO A CA 1
ATOM 568 C C . PRO A 1 73 ? 10.688 11.185 -5.546 1.00 94.81 73 PRO A C 1
ATOM 570 O O . PRO A 1 73 ? 11.629 10.420 -5.343 1.00 94.81 73 PRO A O 1
ATOM 573 N N . HIS A 1 74 ? 10.629 12.374 -4.938 1.00 93.38 74 HIS A N 1
ATOM 574 C CA . HIS A 1 74 ? 11.683 12.867 -4.041 1.00 93.38 74 HIS A CA 1
ATOM 575 C C . HIS A 1 74 ? 11.874 12.013 -2.771 1.00 93.38 74 HIS A C 1
ATOM 577 O O . HIS A 1 74 ? 12.923 12.093 -2.122 1.00 93.38 74 HIS A O 1
ATOM 583 N N . ALA A 1 75 ? 10.901 11.162 -2.424 1.00 90.56 75 ALA A N 1
ATOM 584 C CA . ALA A 1 75 ? 10.994 10.251 -1.286 1.00 90.56 75 ALA A CA 1
ATOM 585 C C . ALA A 1 75 ? 11.942 9.059 -1.520 1.00 90.56 75 ALA A C 1
ATOM 587 O O . ALA A 1 75 ? 12.284 8.368 -0.557 1.00 90.56 75 ALA A O 1
ATOM 588 N N . ILE A 1 76 ? 12.364 8.798 -2.766 1.00 91.50 76 ILE A N 1
ATOM 589 C CA . ILE A 1 76 ? 13.179 7.622 -3.106 1.00 91.50 76 ILE A CA 1
ATOM 590 C C . ILE A 1 76 ? 14.690 7.909 -3.042 1.00 91.50 76 ILE A C 1
ATOM 592 O O . ILE A 1 76 ? 15.357 7.240 -2.244 1.00 91.50 76 ILE A O 1
ATOM 596 N N . PRO A 1 77 ? 15.259 8.895 -3.776 1.00 90.81 77 PRO A N 1
ATOM 597 C CA . PRO A 1 77 ? 16.713 9.084 -3.826 1.00 90.81 77 PRO A CA 1
ATOM 598 C C . PRO A 1 77 ? 17.307 9.473 -2.471 1.00 90.81 77 PRO A C 1
ATOM 600 O O . PRO A 1 77 ? 18.337 8.947 -2.068 1.00 90.81 77 PRO A O 1
ATOM 603 N N . SER A 1 78 ? 16.614 10.346 -1.735 1.00 88.19 78 SER A N 1
ATOM 604 C CA . SER A 1 78 ? 17.063 10.868 -0.437 1.00 88.19 78 SER A CA 1
ATOM 605 C C . SER A 1 78 ? 17.164 9.801 0.657 1.00 88.19 78 SER A C 1
ATOM 607 O O . SER A 1 78 ? 17.942 9.953 1.593 1.00 88.19 78 SER A O 1
ATOM 609 N N . ARG A 1 79 ? 16.382 8.720 0.549 1.00 86.81 79 ARG A N 1
ATOM 610 C CA . ARG A 1 79 ? 16.327 7.630 1.538 1.00 86.81 79 ARG A CA 1
ATOM 611 C C . ARG A 1 79 ? 17.030 6.358 1.079 1.00 86.81 79 ARG A C 1
ATOM 613 O O . ARG A 1 79 ? 17.101 5.409 1.850 1.00 86.81 79 ARG A O 1
ATOM 620 N N . MET A 1 80 ? 17.502 6.322 -0.170 1.00 91.00 80 MET A N 1
ATOM 621 C CA . MET A 1 80 ? 18.178 5.168 -0.774 1.00 91.00 80 MET A CA 1
ATOM 622 C C . MET A 1 80 ? 17.377 3.855 -0.644 1.00 91.00 80 MET A C 1
ATOM 624 O O . MET A 1 80 ? 17.932 2.773 -0.472 1.00 91.00 80 MET A O 1
ATOM 628 N N . THR A 1 81 ? 16.045 3.936 -0.740 1.00 91.62 81 THR A N 1
ATOM 629 C CA . THR A 1 81 ? 15.129 2.789 -0.556 1.00 91.62 81 THR A CA 1
ATOM 630 C C . THR A 1 81 ? 14.902 2.015 -1.858 1.00 91.62 81 THR A C 1
ATOM 632 O O . THR A 1 81 ? 13.773 1.855 -2.317 1.00 91.62 81 THR A O 1
ATOM 635 N N . ILE A 1 82 ? 15.981 1.523 -2.474 1.00 91.81 82 ILE A N 1
ATOM 636 C CA . ILE A 1 82 ? 15.908 0.833 -3.775 1.00 91.81 82 ILE A CA 1
ATOM 637 C C . ILE A 1 82 ? 15.052 -0.441 -3.732 1.00 91.81 82 ILE A C 1
ATOM 639 O O . ILE A 1 82 ? 14.360 -0.751 -4.698 1.00 91.81 82 ILE A O 1
ATOM 643 N N . ALA A 1 83 ? 15.019 -1.131 -2.588 1.00 93.00 83 ALA A N 1
ATOM 644 C CA . ALA A 1 83 ? 14.214 -2.334 -2.395 1.00 93.00 83 ALA A CA 1
ATOM 645 C C . ALA A 1 83 ? 12.710 -2.095 -2.622 1.00 93.00 83 ALA A C 1
ATOM 647 O O . ALA A 1 83 ? 12.023 -2.991 -3.101 1.00 93.00 83 ALA A O 1
ATOM 648 N N . HIS A 1 84 ? 12.212 -0.878 -2.374 1.00 95.44 84 HIS A N 1
ATOM 649 C CA . HIS A 1 84 ? 10.825 -0.514 -2.671 1.00 95.44 84 HIS A CA 1
ATOM 650 C C . HIS A 1 84 ? 10.536 -0.563 -4.175 1.00 95.44 84 HIS A C 1
ATOM 652 O O . HIS A 1 84 ? 9.490 -1.051 -4.589 1.00 95.44 84 HIS A O 1
ATOM 658 N N . LEU A 1 85 ? 11.480 -0.107 -5.002 1.00 94.81 85 LEU A N 1
ATOM 659 C CA . LEU A 1 85 ? 11.340 -0.164 -6.457 1.00 94.81 85 LEU A CA 1
ATOM 660 C C . LEU A 1 85 ? 11.426 -1.603 -6.974 1.00 94.81 85 LEU A C 1
ATOM 662 O O . LEU A 1 85 ? 10.633 -1.992 -7.829 1.00 94.81 85 LEU A O 1
ATOM 666 N N . ILE A 1 86 ? 12.354 -2.393 -6.428 1.00 95.12 86 ILE A N 1
ATOM 667 C CA . ILE A 1 86 ? 12.527 -3.805 -6.798 1.00 95.12 86 ILE A CA 1
ATOM 668 C C . ILE A 1 86 ? 11.263 -4.608 -6.451 1.00 95.12 86 ILE A C 1
ATOM 670 O O . ILE A 1 86 ? 10.801 -5.394 -7.275 1.00 95.12 86 ILE A O 1
ATOM 674 N N . GLU A 1 87 ? 10.656 -4.369 -5.282 1.00 96.25 87 GLU A N 1
ATOM 675 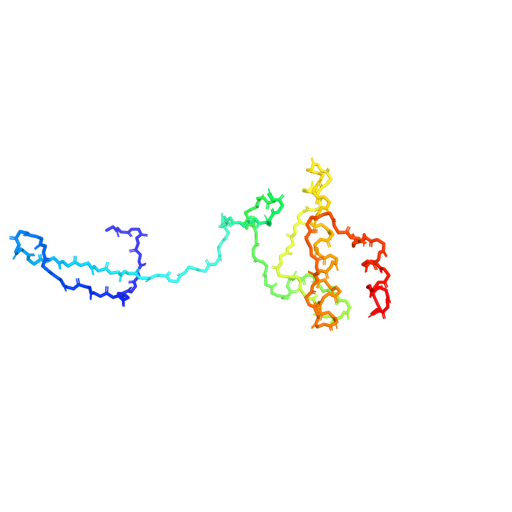C CA . GLU A 1 87 ? 9.386 -4.998 -4.891 1.00 96.25 87 GLU A CA 1
ATOM 676 C C . GLU A 1 87 ? 8.260 -4.650 -5.871 1.00 96.25 87 GLU A C 1
ATOM 678 O O . GLU A 1 87 ? 7.543 -5.549 -6.312 1.00 96.25 87 GLU A O 1
ATOM 683 N N . CYS A 1 88 ? 8.122 -3.380 -6.269 1.00 95.75 88 CYS A N 1
ATOM 684 C CA . CYS A 1 88 ? 7.118 -2.969 -7.254 1.00 95.75 88 CYS A CA 1
ATOM 685 C C . CYS A 1 88 ? 7.327 -3.659 -8.612 1.00 95.75 88 CYS A C 1
ATOM 687 O O . CYS A 1 88 ? 6.362 -4.109 -9.234 1.00 95.75 88 CYS A O 1
ATOM 689 N N . GLN A 1 89 ? 8.579 -3.778 -9.061 1.00 96.19 89 GLN A N 1
ATOM 690 C CA . GLN A 1 89 ? 8.909 -4.431 -10.326 1.00 96.19 89 GLN A CA 1
ATOM 691 C C . GLN A 1 89 ? 8.589 -5.931 -10.295 1.00 96.19 89 GLN A C 1
ATOM 693 O O . GLN A 1 89 ? 7.918 -6.436 -11.197 1.00 96.19 89 GLN A O 1
ATOM 698 N N . LEU A 1 90 ? 9.017 -6.635 -9.242 1.00 96.50 90 LEU A N 1
ATOM 699 C CA . LEU A 1 90 ? 8.726 -8.058 -9.066 1.00 96.50 90 LEU A CA 1
ATOM 700 C C . LEU A 1 90 ? 7.217 -8.296 -8.943 1.00 96.50 90 LEU A C 1
ATOM 702 O O . LEU A 1 90 ? 6.691 -9.196 -9.589 1.00 96.50 90 LEU A O 1
ATOM 706 N N . SER A 1 91 ? 6.505 -7.443 -8.201 1.00 96.69 91 SER A N 1
ATOM 707 C CA . SER A 1 91 ? 5.047 -7.527 -8.050 1.00 96.69 91 SER A CA 1
ATOM 708 C C . SER A 1 91 ? 4.322 -7.427 -9.392 1.00 96.69 91 SER A C 1
ATOM 710 O O . SER A 1 91 ? 3.374 -8.173 -9.629 1.00 96.69 91 SER A O 1
ATOM 712 N N . LYS A 1 92 ? 4.779 -6.559 -10.306 1.00 96.06 92 LYS A N 1
ATOM 713 C CA . LYS A 1 92 ? 4.201 -6.467 -11.655 1.00 96.06 92 LYS A CA 1
ATOM 714 C C . LYS A 1 92 ? 4.400 -7.763 -12.444 1.00 96.06 92 LYS A C 1
ATOM 716 O O . LYS A 1 92 ? 3.445 -8.241 -13.049 1.00 96.06 92 LYS A O 1
ATOM 721 N N . VAL A 1 93 ? 5.598 -8.352 -12.405 1.00 96.69 93 VAL A N 1
ATOM 722 C CA . VAL A 1 93 ? 5.886 -9.640 -13.066 1.00 96.69 93 VAL A CA 1
ATOM 723 C C . VAL A 1 93 ? 5.018 -10.762 -12.493 1.00 96.69 93 VAL A C 1
ATOM 725 O O . VAL A 1 93 ? 4.410 -11.516 -13.254 1.00 96.69 93 VAL A O 1
ATOM 728 N N . SER A 1 94 ? 4.918 -10.848 -11.167 1.00 96.31 94 SER A N 1
ATOM 729 C CA . SER A 1 94 ? 4.116 -11.853 -10.463 1.00 96.31 94 SER A CA 1
ATOM 730 C C . SER A 1 94 ? 2.634 -11.774 -10.834 1.00 96.31 94 SER A C 1
ATOM 732 O O . SER A 1 94 ? 2.023 -12.797 -11.141 1.00 96.31 94 SER A O 1
ATOM 734 N N . SER A 1 95 ? 2.072 -10.561 -10.904 1.00 95.44 95 SER A N 1
ATOM 735 C CA . SER A 1 95 ? 0.676 -10.341 -11.307 1.00 95.44 95 SER A CA 1
ATOM 736 C C . SER A 1 95 ? 0.383 -10.779 -12.744 1.00 95.44 95 SER A C 1
ATOM 738 O O . SER A 1 95 ? -0.720 -11.236 -13.021 1.00 95.44 95 SER A O 1
ATOM 740 N N . LEU A 1 96 ? 1.353 -10.663 -13.656 1.00 95.00 96 LEU A N 1
ATOM 741 C CA . LEU A 1 96 ? 1.190 -11.082 -15.054 1.00 95.00 96 LEU A CA 1
ATOM 742 C C . LEU A 1 96 ? 1.321 -12.600 -15.225 1.00 95.00 96 LEU A C 1
ATOM 744 O O . LEU A 1 96 ? 0.590 -13.200 -16.005 1.00 95.00 96 LEU A O 1
ATOM 748 N N . ARG A 1 97 ? 2.242 -13.230 -14.486 1.00 93.94 97 ARG A N 1
ATOM 749 C CA . ARG A 1 97 ? 2.511 -14.675 -14.586 1.00 93.94 97 ARG A CA 1
ATOM 750 C C . ARG A 1 97 ? 1.585 -15.537 -13.730 1.00 93.94 97 ARG A C 1
ATOM 752 O O . ARG A 1 97 ? 1.535 -16.746 -13.937 1.00 93.94 97 ARG A O 1
ATOM 759 N N . GLY A 1 98 ? 0.897 -14.941 -12.756 1.00 94.25 98 GLY A N 1
ATOM 760 C CA . GLY A 1 98 ? 0.070 -15.669 -11.792 1.00 94.25 98 GLY A CA 1
ATOM 761 C C . GLY A 1 98 ? 0.882 -16.532 -10.821 1.00 94.25 98 GLY A C 1
ATOM 762 O O . GLY A 1 98 ? 0.363 -17.515 -10.300 1.00 94.25 98 GLY A O 1
ATOM 763 N N . ALA A 1 99 ? 2.153 -16.189 -10.595 1.00 92.31 99 ALA A N 1
ATOM 764 C CA . ALA A 1 99 ? 3.054 -16.904 -9.695 1.00 92.31 99 ALA A CA 1
ATOM 765 C C . ALA A 1 99 ? 3.556 -15.967 -8.593 1.00 92.31 99 ALA A C 1
ATOM 767 O O . ALA A 1 99 ? 3.842 -14.798 -8.852 1.00 92.31 99 ALA A O 1
ATOM 768 N N . GLU A 1 100 ? 3.675 -16.480 -7.370 1.00 94.62 100 GLU A N 1
ATOM 769 C CA . GLU A 1 100 ? 4.248 -15.730 -6.253 1.00 94.62 100 GLU A CA 1
ATOM 770 C C . GLU A 1 100 ? 5.755 -15.532 -6.470 1.00 94.62 100 GLU A C 1
ATOM 772 O O . GLU A 1 100 ? 6.487 -16.474 -6.776 1.00 94.62 100 GLU A O 1
ATOM 777 N N . GLY A 1 101 ? 6.213 -14.285 -6.351 1.00 92.06 101 GLY A N 1
ATOM 778 C CA . GLY A 1 101 ? 7.617 -13.934 -6.531 1.00 92.06 101 GLY A CA 1
ATOM 779 C C . GLY A 1 101 ? 8.415 -14.182 -5.256 1.00 92.06 101 GLY A C 1
ATOM 780 O O . GLY A 1 101 ? 8.059 -13.662 -4.200 1.00 92.06 101 GLY A O 1
ATOM 781 N N . ASP A 1 102 ? 9.514 -14.926 -5.362 1.00 93.38 102 ASP A N 1
ATOM 782 C CA . ASP A 1 102 ? 10.454 -15.107 -4.256 1.00 93.38 102 ASP A CA 1
ATOM 783 C C . ASP A 1 102 ? 11.201 -13.793 -3.954 1.00 93.38 102 ASP A C 1
ATOM 785 O O . ASP A 1 102 ? 11.871 -13.225 -4.820 1.00 93.38 102 ASP A O 1
ATOM 789 N N . ALA A 1 103 ? 11.082 -13.324 -2.711 1.00 94.00 103 ALA A N 1
ATOM 790 C CA . ALA A 1 103 ? 11.737 -12.129 -2.186 1.00 94.00 103 ALA A CA 1
ATOM 791 C C . ALA A 1 103 ? 12.568 -12.420 -0.919 1.00 94.00 103 ALA A C 1
ATOM 793 O O . ALA A 1 103 ? 12.804 -11.514 -0.112 1.00 94.00 103 ALA A O 1
ATOM 794 N N . PHE A 1 104 ? 12.993 -13.672 -0.703 1.00 94.94 104 PHE A N 1
ATOM 795 C CA . PHE A 1 104 ? 13.851 -14.012 0.429 1.00 94.94 104 PHE A CA 1
ATOM 796 C C . PHE A 1 104 ? 15.195 -13.259 0.373 1.00 94.94 104 PHE A C 1
ATOM 798 O O . PHE A 1 104 ? 15.741 -13.016 -0.709 1.00 94.94 104 PHE A O 1
ATOM 805 N N . PRO A 1 105 ? 15.768 -12.892 1.537 1.00 94.31 105 PRO A N 1
ATOM 806 C CA . PRO A 1 105 ? 17.111 -12.329 1.586 1.00 94.31 105 PRO A CA 1
ATOM 807 C C . PRO A 1 105 ? 18.154 -13.287 0.990 1.00 94.31 105 PRO A C 1
ATOM 809 O O . PRO A 1 105 ? 18.121 -14.485 1.258 1.00 94.31 105 PRO A O 1
ATOM 812 N N . PHE A 1 106 ? 19.124 -12.734 0.254 1.00 93.50 106 PHE A N 1
ATOM 813 C CA . PHE A 1 106 ? 20.301 -13.448 -0.272 1.00 93.50 106 PHE A CA 1
ATOM 814 C C . PHE A 1 106 ? 19.997 -14.612 -1.236 1.00 93.50 106 PHE A C 1
ATOM 816 O O . PHE A 1 106 ? 20.641 -15.658 -1.182 1.00 93.50 106 PHE A O 1
ATOM 823 N N . THR A 1 107 ? 19.043 -14.426 -2.147 1.00 93.44 107 THR A N 1
ATOM 824 C CA . THR A 1 107 ? 18.758 -15.376 -3.234 1.00 93.44 107 THR A CA 1
ATOM 825 C C . THR A 1 107 ? 19.521 -15.031 -4.517 1.00 93.44 107 THR A C 1
ATOM 827 O O . THR A 1 107 ? 20.151 -13.980 -4.638 1.00 93.44 107 THR A O 1
ATOM 830 N N . ALA A 1 108 ? 19.454 -15.923 -5.508 1.00 90.94 108 ALA A N 1
ATOM 831 C CA . ALA A 1 108 ? 19.998 -15.683 -6.847 1.00 90.94 108 ALA A CA 1
ATOM 832 C C . ALA A 1 108 ? 19.119 -14.751 -7.709 1.00 90.94 108 ALA A C 1
ATOM 834 O O . ALA A 1 108 ? 19.439 -14.505 -8.873 1.00 90.94 108 ALA A O 1
ATOM 835 N N . VAL A 1 109 ? 17.994 -14.261 -7.176 1.00 91.00 109 VAL A N 1
ATOM 836 C CA . VAL A 1 109 ? 17.087 -13.364 -7.895 1.00 91.00 109 VAL A CA 1
ATOM 837 C C . VAL A 1 109 ? 17.742 -11.989 -8.014 1.00 91.00 109 VAL A C 1
ATOM 839 O O . VAL A 1 109 ? 18.135 -11.386 -7.018 1.00 91.00 109 VAL A O 1
ATOM 842 N N . THR A 1 110 ? 17.859 -11.480 -9.241 1.00 93.69 110 THR A N 1
ATOM 843 C CA . THR A 1 110 ? 18.483 -10.184 -9.524 1.00 93.69 110 THR A CA 1
ATOM 844 C C . THR A 1 110 ? 17.503 -9.238 -10.203 1.00 93.69 110 THR A C 1
ATOM 846 O O . THR A 1 110 ? 16.536 -9.652 -10.839 1.00 93.69 110 THR A O 1
ATOM 849 N N . VAL A 1 111 ? 17.776 -7.937 -10.120 1.00 93.44 111 VAL A N 1
ATOM 850 C CA . VAL A 1 111 ? 16.979 -6.921 -10.828 1.00 93.44 111 VAL A CA 1
ATOM 851 C C . VAL A 1 111 ? 17.000 -7.165 -12.340 1.00 93.44 111 VAL A C 1
ATOM 853 O O . VAL A 1 111 ? 15.978 -7.017 -13.006 1.00 93.44 111 VAL A O 1
ATOM 856 N N . ASP A 1 112 ? 18.134 -7.612 -12.885 1.00 94.56 112 ASP A N 1
ATOM 857 C CA . ASP A 1 112 ? 18.270 -7.922 -14.310 1.00 94.56 112 ASP A CA 1
ATOM 858 C C . ASP A 1 112 ? 17.419 -9.117 -14.738 1.00 94.56 112 ASP A C 1
ATOM 860 O O . ASP A 1 112 ? 16.879 -9.111 -15.848 1.00 94.56 112 ASP A O 1
ATOM 864 N N . SER A 1 113 ? 17.304 -10.150 -13.892 1.00 93.56 113 SER A N 1
ATOM 865 C CA . SER A 1 113 ? 16.445 -11.291 -14.202 1.00 93.56 113 SER A CA 1
ATOM 866 C C . SER A 1 113 ? 14.988 -10.842 -14.225 1.00 93.56 113 SER A C 1
ATOM 868 O O . SER A 1 113 ? 14.333 -11.015 -15.248 1.00 93.56 113 SER A O 1
ATOM 870 N N . VAL A 1 114 ? 14.516 -10.149 -13.185 1.00 94.81 114 VAL A N 1
ATOM 871 C CA . VAL A 1 114 ? 13.141 -9.621 -13.112 1.00 94.81 114 VAL A CA 1
ATOM 872 C C . VAL A 1 114 ? 12.837 -8.671 -14.278 1.00 94.81 114 VAL A C 1
ATOM 874 O O . VAL A 1 114 ? 11.770 -8.763 -14.882 1.00 94.81 114 VAL A O 1
ATO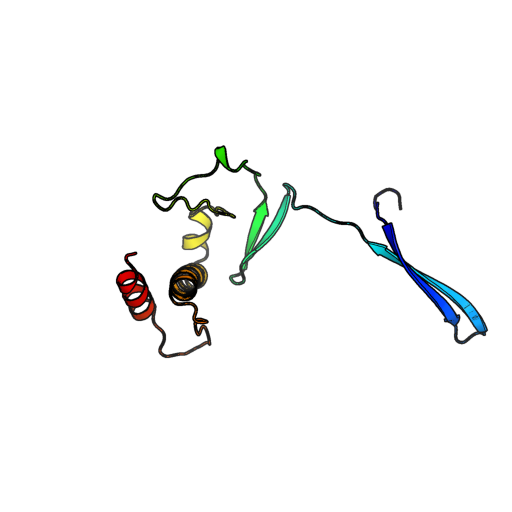M 877 N N . SER A 1 115 ? 13.789 -7.817 -14.662 1.00 95.62 115 SER A N 1
ATOM 878 C CA . SER A 1 115 ? 13.639 -6.896 -15.798 1.00 95.62 115 SER A CA 1
ATOM 879 C C . SER A 1 115 ? 13.453 -7.629 -17.128 1.00 95.62 115 SER A C 1
ATOM 881 O O . SER A 1 115 ? 12.611 -7.239 -17.935 1.00 95.62 115 SER A O 1
ATOM 883 N N . ARG A 1 116 ? 14.192 -8.724 -17.359 1.00 95.81 116 ARG A N 1
ATOM 884 C CA . ARG A 1 116 ? 13.992 -9.574 -18.545 1.00 95.81 116 ARG A CA 1
ATOM 885 C C . ARG A 1 116 ? 12.627 -10.249 -18.525 1.00 95.81 116 ARG A C 1
ATOM 887 O O . ARG A 1 116 ? 11.927 -10.215 -19.532 1.00 95.81 116 ARG A O 1
ATOM 894 N N . LEU A 1 117 ? 12.229 -10.792 -17.373 1.00 95.00 117 LEU A N 1
ATOM 895 C CA . LEU A 1 117 ? 10.931 -11.449 -17.216 1.00 95.00 117 LEU A CA 1
ATOM 896 C C . LEU A 1 117 ? 9.761 -10.496 -17.470 1.00 95.00 117 LEU A C 1
ATOM 898 O O . LEU A 1 117 ? 8.741 -10.947 -17.985 1.00 95.00 117 LEU A O 1
ATOM 902 N N . LEU A 1 118 ? 9.900 -9.214 -17.114 1.00 96.06 118 LEU A N 1
ATOM 903 C CA . LEU A 1 118 ? 8.910 -8.173 -17.388 1.00 96.06 118 LEU A CA 1
ATOM 904 C C . LEU A 1 118 ? 8.820 -7.867 -18.888 1.00 96.06 118 LEU A C 1
ATOM 906 O O . LEU A 1 118 ? 7.723 -7.838 -19.443 1.00 96.06 118 LEU A O 1
ATOM 910 N N . ARG A 1 119 ? 9.972 -7.750 -19.558 1.00 95.75 119 ARG A N 1
ATOM 911 C CA . ARG A 1 119 ? 10.041 -7.525 -21.007 1.00 95.75 119 ARG A CA 1
ATOM 912 C C . ARG A 1 119 ? 9.437 -8.667 -21.821 1.00 95.75 119 ARG A C 1
ATOM 914 O O . ARG A 1 119 ? 8.780 -8.425 -22.828 1.00 95.75 119 ARG A O 1
ATOM 921 N N . GLU A 1 120 ? 9.609 -9.908 -21.371 1.00 95.56 120 GLU A N 1
ATOM 922 C CA . GLU A 1 120 ? 8.953 -11.085 -21.964 1.00 95.56 120 GLU A CA 1
ATOM 923 C C . GLU A 1 120 ? 7.417 -11.004 -21.916 1.00 95.56 120 GLU A C 1
ATOM 925 O O . GLU A 1 120 ? 6.754 -11.668 -22.705 1.00 95.56 120 GLU A O 1
ATOM 930 N N . GLN A 1 121 ? 6.849 -10.201 -21.010 1.00 93.94 121 GLN A N 1
ATOM 931 C CA . GLN A 1 121 ? 5.404 -9.977 -20.892 1.00 93.94 121 GLN A CA 1
ATOM 932 C C . GLN A 1 121 ? 4.914 -8.740 -21.667 1.00 93.94 121 GLN A C 1
ATOM 934 O O . GLN A 1 121 ? 3.743 -8.391 -21.558 1.00 93.94 121 GLN A O 1
ATOM 939 N N . GLY A 1 122 ? 5.781 -8.080 -22.445 1.00 93.12 122 GLY A N 1
ATOM 940 C CA . GLY A 1 122 ? 5.407 -6.938 -23.287 1.00 93.12 122 GLY A CA 1
ATOM 941 C C . GLY A 1 122 ? 5.472 -5.564 -22.611 1.00 93.12 122 GLY A C 1
ATOM 942 O O . GLY A 1 122 ? 4.900 -4.619 -23.150 1.00 93.12 122 GLY A O 1
ATOM 943 N N . TYR A 1 123 ? 6.170 -5.454 -21.474 1.00 90.62 123 TYR A N 1
ATOM 944 C CA . TYR A 1 123 ? 6.410 -4.203 -20.737 1.00 90.62 123 TYR A CA 1
ATOM 945 C C . TYR A 1 123 ? 7.836 -3.662 -20.903 1.00 90.62 123 TYR A C 1
ATOM 947 O O . TYR A 1 123 ? 8.764 -4.458 -21.177 1.00 90.62 123 TYR A O 1
#

Foldseek 3Di:
DVVDDFAWDDKDWDADPVRHIDIDTDTDDDDDADFQDWDDDPLRRIDTRHDDDDQVVFDADPVRDGDPDDDDPVSPPVSVSVVVVLVVLQVQLCVQVVHDDDDDPPDPDDSVVSVVSVVVSVD

InterPro domains:
  IPR007120 DNA-directed RNA polymerase, subunit 2, hybrid-binding domain [PF00562] (2-123)
  IPR007121 RNA polymerase, beta subunit, conserved site [PS01166] (36-48)
  IPR014724 RNA polymerase Rpb2, OB-fold [G3DSA:2.40.50.150] (1-32)
  IPR015712 DNA-directed RNA polymerase, subunit 2 [PTHR20856] (2-123)
  IPR037033 DNA-directed RNA polymerase, subunit 2, hybrid-binding domain superfamily [G3DSA:2.40.270.10] (33-123)

Organism: NCBI:txid71600

Secondary structure (DSSP, 8-state):
-TT---EEEEEEEEE-TTS-EEEEEEEE------TT-EEE-TTS-EEE------GGGSPPPTT----S----GGGTGGGT-HHHHHHHHHHHHHHHHTSPPP--TT-S--HHHHHHHHHTTT-

pLDDT: mean 94.15, std 4.83, range [52.62, 97.88]